Protein AF-A0A4Z2J927-F1 (afdb_monomer_lite)

Sequence (109 aa):
MEEPEYLRAVLLEVQRLWPPFIGGRRIADQDSTLAGFHVPKDYGVIYISHSVHRDPEVFPQPDSFLPERWSGRNAGQEHFLCSFGNGPRSCIGPKLNDVFLKVTLFLYS

Radius of gyration: 16.43 Å; chains: 1; bounding box: 34×33×46 Å

Secondary structure (DSSP, 8-state):
---HHHHHHHHHHHHHHS-S-S-EEEE-SS-EEETTEEE-TT-EEEE-HHHHHT-TTTSSSTTS--GGGGTTTTTT-GGG--TT--GGGS-S-HHHHHHHHHHHHHHH-

InterPro domains:
  IPR001128 Cytochrome P450 [PF00067] (5-105)
  IPR017972 Cytochrome P450, conserved site [PS00086] (84-93)
  IPR036396 Cytochrome P450 superfamily [G3DSA:1.10.630.10] (1-107)
  IPR036396 Cytochrome P450 superfamily [SSF48264] (2-105)
  IPR050121 Cytochrome P450 monooxygenase [PTHR24305] (5-105)

Foldseek 3Di:
DPDPLLVVLLVLLCCLQPQPDQWDKDFACAFDADPNDTDHGRDIDIDGLNVLLQDCVNPPVSNDRDSCCCVPPCPVVCQSSCSQHDDPPGDPCPVVVVVVVVVVVVVPD

Organism: NCBI:txid230148

pLDDT: mean 89.04, std 8.31, range [44.72, 98.0]

Structure (mmCIF, N/CA/C/O backbone):
data_AF-A0A4Z2J927-F1
#
_entry.id   AF-A0A4Z2J927-F1
#
loop_
_atom_site.group_PDB
_atom_site.id
_atom_site.type_symbol
_atom_site.label_atom_id
_atom_site.label_alt_id
_atom_site.label_comp_id
_atom_site.label_asym_id
_atom_site.label_entity_id
_atom_site.label_seq_id
_atom_site.pdbx_PDB_ins_code
_atom_site.Cartn_x
_atom_site.Cartn_y
_atom_site.Cartn_z
_atom_site.occupancy
_atom_site.B_iso_or_equiv
_atom_site.auth_seq_id
_atom_site.auth_comp_id
_atom_site.auth_asym_id
_atom_site.auth_atom_id
_atom_site.pdbx_PDB_model_num
ATOM 1 N N . MET A 1 1 ? -11.545 8.327 27.452 1.00 44.72 1 MET A N 1
ATOM 2 C CA . MET A 1 1 ? -10.666 8.568 26.293 1.00 44.72 1 MET A CA 1
ATOM 3 C C . MET A 1 1 ? -10.467 7.198 25.690 1.00 44.72 1 MET A C 1
ATOM 5 O O . MET A 1 1 ? -9.809 6.386 26.325 1.00 44.72 1 MET A O 1
ATOM 9 N N . GLU A 1 2 ? -11.220 6.882 24.638 1.00 50.75 2 GLU A N 1
ATOM 10 C CA . GLU A 1 2 ? -11.202 5.555 24.008 1.00 50.75 2 GLU A CA 1
ATOM 11 C C . GLU A 1 2 ? -9.760 5.121 23.724 1.00 50.75 2 GLU A C 1
ATOM 13 O O . GLU A 1 2 ? -8.908 5.962 23.424 1.00 50.75 2 GLU A O 1
ATOM 18 N N . GLU A 1 3 ? -9.477 3.832 23.926 1.00 64.38 3 GLU A N 1
ATOM 19 C CA . GLU A 1 3 ? -8.118 3.298 23.986 1.00 64.38 3 GLU A CA 1
ATOM 20 C C . GLU A 1 3 ? -7.266 3.755 22.788 1.00 64.38 3 GLU A C 1
ATOM 22 O O . GLU A 1 3 ? -7.721 3.677 21.641 1.00 64.38 3 GLU A O 1
ATOM 27 N N . PRO A 1 4 ? -6.010 4.199 23.010 1.00 77.12 4 PRO A N 1
ATOM 28 C CA . PRO A 1 4 ? -5.121 4.677 21.943 1.00 77.12 4 PRO A CA 1
ATOM 29 C C . PRO A 1 4 ? -4.924 3.653 20.812 1.00 77.12 4 PRO A C 1
ATOM 31 O O . PRO A 1 4 ? -4.556 4.017 19.692 1.00 77.12 4 PRO A O 1
ATOM 34 N N . GLU A 1 5 ? -5.195 2.383 21.097 1.00 83.75 5 GLU A N 1
ATOM 35 C CA . GLU A 1 5 ? -5.164 1.262 20.166 1.00 83.75 5 GLU A CA 1
ATOM 36 C C . GLU A 1 5 ? -6.351 1.263 19.197 1.00 83.75 5 GLU A C 1
ATOM 38 O O . GLU A 1 5 ? -6.143 1.090 17.994 1.00 83.75 5 GLU A O 1
ATOM 43 N N . TYR A 1 6 ? -7.570 1.549 19.667 1.00 88.50 6 TYR A N 1
ATOM 44 C CA . TYR A 1 6 ? -8.744 1.634 18.795 1.00 88.50 6 TYR A CA 1
ATOM 45 C C . TYR A 1 6 ? -8.661 2.850 17.870 1.00 88.50 6 TYR A C 1
ATOM 47 O O . TYR A 1 6 ? -8.882 2.733 16.665 1.00 88.50 6 TYR A O 1
ATOM 55 N N . LEU A 1 7 ? -8.217 4.002 18.388 1.00 88.50 7 LEU A N 1
ATOM 56 C CA . LEU A 1 7 ? -7.954 5.175 17.550 1.00 88.50 7 LEU A CA 1
ATOM 57 C C . LEU A 1 7 ? -6.909 4.870 16.468 1.00 88.50 7 LEU A C 1
ATOM 59 O O . LEU A 1 7 ? -7.084 5.243 15.309 1.00 88.50 7 LEU A O 1
ATOM 63 N N . ARG A 1 8 ? -5.827 4.161 16.816 1.00 88.19 8 ARG A N 1
ATOM 64 C CA . ARG A 1 8 ? -4.833 3.712 15.829 1.00 88.19 8 ARG A CA 1
ATOM 65 C C . ARG A 1 8 ? -5.477 2.818 14.767 1.00 88.19 8 ARG A C 1
ATOM 67 O O . ARG A 1 8 ? -5.214 3.024 13.585 1.00 88.19 8 ARG A O 1
ATOM 74 N N . ALA A 1 9 ? -6.313 1.867 15.168 1.00 91.25 9 ALA A N 1
ATOM 75 C CA . ALA A 1 9 ? -7.006 0.964 14.255 1.00 91.25 9 ALA A CA 1
ATOM 76 C C . ALA A 1 9 ? -7.938 1.714 13.284 1.00 91.25 9 ALA A C 1
ATOM 78 O O . ALA A 1 9 ? -7.915 1.458 12.080 1.00 91.25 9 ALA A O 1
ATOM 79 N N . VAL A 1 10 ? -8.683 2.705 13.781 1.00 92.19 10 VAL A N 1
ATOM 80 C CA . VAL A 1 10 ? -9.518 3.606 12.970 1.00 92.19 10 VAL A CA 1
ATOM 81 C C . VAL A 1 10 ? -8.668 4.353 11.942 1.00 92.19 10 VAL A C 1
ATOM 83 O O . VAL A 1 10 ? -9.000 4.359 10.758 1.00 92.19 10 VAL A O 1
ATOM 86 N N . LEU A 1 11 ? -7.545 4.946 12.361 1.00 90.81 11 LEU A N 1
ATOM 87 C CA . LEU A 1 11 ? -6.660 5.690 11.458 1.00 90.81 11 LEU A CA 1
ATOM 88 C C . LEU A 1 11 ? -6.050 4.802 10.365 1.00 90.81 11 LEU A C 1
ATOM 90 O O . LEU A 1 11 ? -5.962 5.230 9.213 1.00 90.81 11 LEU A O 1
ATOM 94 N N . LEU A 1 12 ? -5.649 3.574 10.702 1.00 91.19 12 LEU A N 1
ATOM 95 C CA . LEU A 1 12 ? -5.143 2.603 9.727 1.00 91.19 12 LEU A CA 1
ATOM 96 C C . LEU A 1 12 ? -6.228 2.199 8.721 1.00 91.19 12 LEU A C 1
ATOM 98 O O . LEU A 1 12 ? -5.956 2.120 7.522 1.00 91.19 12 LEU A O 1
ATOM 102 N N . GLU A 1 13 ? -7.467 2.008 9.177 1.00 94.12 13 GLU A N 1
ATOM 103 C CA . GLU A 1 13 ? -8.580 1.634 8.302 1.00 94.12 13 GLU A CA 1
ATOM 104 C C . GLU A 1 13 ? -8.999 2.773 7.362 1.00 94.12 13 GLU A C 1
ATOM 106 O O . GLU A 1 13 ? -9.256 2.533 6.179 1.00 94.12 13 GLU A O 1
ATOM 111 N N . VAL A 1 14 ? -8.967 4.025 7.835 1.00 93.00 14 VAL A N 1
ATOM 112 C CA . VAL A 1 14 ? -9.136 5.211 6.977 1.00 93.00 14 VAL A CA 1
ATOM 113 C C . VAL A 1 14 ? -8.062 5.240 5.889 1.00 93.00 14 VAL A C 1
ATOM 115 O O . VAL A 1 14 ? -8.386 5.411 4.716 1.00 93.00 14 VAL A O 1
ATOM 118 N N . GLN A 1 15 ? -6.794 5.023 6.249 1.00 91.81 15 GLN A N 1
ATOM 119 C CA . GLN A 1 15 ? -5.688 5.008 5.285 1.00 91.81 15 GLN A CA 1
ATOM 120 C C . GLN A 1 15 ? -5.780 3.864 4.270 1.00 91.81 15 GLN A C 1
ATOM 122 O O . GLN A 1 15 ? -5.235 4.002 3.175 1.00 91.81 15 GLN A O 1
ATOM 127 N N . ARG A 1 16 ? -6.422 2.742 4.616 1.00 93.88 16 ARG A N 1
ATOM 128 C CA . ARG A 1 16 ? -6.631 1.599 3.714 1.00 93.88 16 ARG A CA 1
ATOM 129 C C . ARG A 1 16 ? -7.725 1.886 2.694 1.00 93.88 16 ARG A C 1
ATOM 131 O O . ARG A 1 16 ? -7.553 1.628 1.507 1.00 93.88 16 ARG A O 1
ATOM 138 N N . LEU A 1 17 ? -8.861 2.403 3.155 1.00 94.50 17 LEU A N 1
ATOM 139 C CA . LEU A 1 17 ? -10.023 2.644 2.299 1.00 94.50 17 LEU A CA 1
ATOM 140 C C . LEU A 1 17 ? -9.872 3.916 1.465 1.00 94.50 17 LEU A C 1
ATOM 142 O O . LEU A 1 17 ? -10.264 3.932 0.296 1.00 94.50 17 LEU A O 1
ATOM 146 N N . TRP A 1 18 ? -9.290 4.959 2.049 1.00 92.19 18 TRP A N 1
ATOM 147 C CA . TRP A 1 18 ? -9.140 6.275 1.436 1.00 92.19 18 TRP A CA 1
ATOM 148 C C . TRP A 1 18 ? -7.702 6.779 1.585 1.00 92.19 18 TRP A C 1
ATOM 150 O O . TRP A 1 18 ? -7.449 7.769 2.277 1.00 92.19 18 TRP A O 1
ATOM 160 N N . PRO A 1 19 ? -6.725 6.100 0.955 1.00 90.25 19 PRO A N 1
ATOM 161 C CA . PRO A 1 19 ? -5.350 6.556 0.998 1.00 90.25 19 PRO A CA 1
ATOM 162 C C . PRO A 1 19 ? -5.210 7.90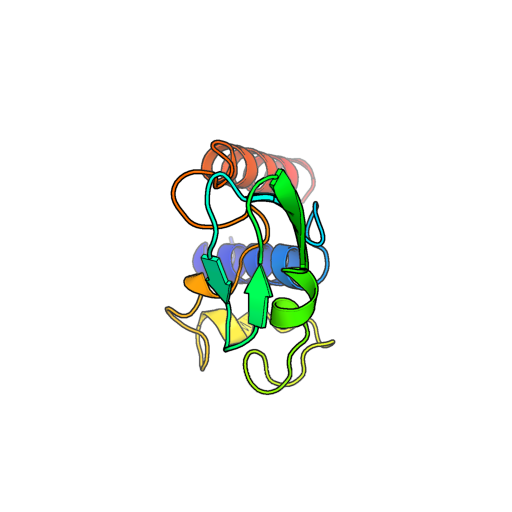4 0.270 1.00 90.25 19 PRO A C 1
ATOM 164 O O . PRO A 1 19 ? -5.865 8.126 -0.752 1.00 90.25 19 PRO A O 1
ATOM 167 N N . PRO A 1 20 ? -4.293 8.785 0.713 1.00 85.12 20 PRO A N 1
ATOM 168 C CA . PRO A 1 20 ? -4.010 10.041 0.014 1.00 85.12 20 PRO A CA 1
ATOM 169 C C . PRO A 1 20 ? -3.447 9.812 -1.399 1.00 85.12 20 PRO A C 1
ATOM 171 O O . PRO A 1 20 ? -3.565 10.678 -2.263 1.00 85.12 20 PRO A O 1
ATOM 174 N N . PHE A 1 21 ? -2.847 8.641 -1.642 1.00 86.56 21 PHE A N 1
ATOM 175 C CA . PHE A 1 21 ? -2.332 8.219 -2.939 1.00 86.56 21 PHE A CA 1
ATOM 176 C C . PHE A 1 21 ? -2.735 6.774 -3.228 1.00 86.56 21 PHE A C 1
ATOM 178 O O . PHE A 1 21 ? -2.570 5.890 -2.393 1.00 86.56 21 PHE A O 1
ATOM 185 N N . ILE A 1 22 ? -3.199 6.515 -4.449 1.00 89.56 22 ILE A N 1
ATOM 186 C CA . ILE A 1 22 ? -3.634 5.176 -4.876 1.00 89.56 22 ILE A CA 1
ATOM 187 C C . ILE A 1 22 ? -2.490 4.271 -5.362 1.00 89.56 22 ILE A C 1
ATOM 189 O O . ILE A 1 22 ? -2.711 3.106 -5.692 1.00 89.56 22 ILE A O 1
ATOM 193 N N . GLY A 1 23 ? -1.272 4.805 -5.448 1.00 90.06 23 GLY A N 1
ATOM 194 C CA . GLY A 1 23 ? -0.130 4.125 -6.038 1.00 90.06 23 GLY A CA 1
ATOM 195 C C . GLY A 1 23 ? 1.042 5.061 -6.297 1.00 90.06 23 GLY A C 1
ATOM 196 O O . GLY A 1 23 ? 1.091 6.187 -5.799 1.00 90.06 23 GLY A O 1
ATOM 197 N N . GLY A 1 24 ? 1.991 4.606 -7.108 1.00 90.38 24 GLY A N 1
ATOM 198 C CA . GLY A 1 24 ? 3.146 5.409 -7.483 1.00 90.38 24 GLY A CA 1
ATOM 199 C C . GLY A 1 24 ? 3.800 4.951 -8.777 1.00 90.38 24 GLY A C 1
ATOM 200 O O . GLY A 1 24 ? 3.543 3.860 -9.279 1.00 90.38 24 GLY A O 1
ATOM 201 N N . ARG A 1 25 ? 4.678 5.806 -9.306 1.00 92.31 25 ARG A N 1
ATOM 202 C CA . ARG A 1 25 ? 5.453 5.543 -10.524 1.00 92.31 25 ARG A CA 1
ATOM 203 C C . ARG A 1 25 ? 6.925 5.294 -10.207 1.00 92.31 25 ARG A C 1
ATOM 205 O O . ARG A 1 25 ? 7.487 5.916 -9.298 1.00 92.31 25 ARG A O 1
ATOM 212 N N . ARG A 1 26 ? 7.566 4.443 -10.997 1.00 92.50 26 ARG A N 1
ATOM 213 C CA . ARG A 1 26 ? 9.015 4.226 -11.054 1.00 92.50 26 ARG A CA 1
ATOM 214 C C . ARG A 1 26 ? 9.463 4.187 -12.511 1.00 92.50 26 ARG A C 1
ATOM 216 O O . ARG A 1 26 ? 8.642 3.976 -13.395 1.00 92.50 26 ARG A O 1
ATOM 223 N N . ILE A 1 27 ? 10.748 4.428 -12.732 1.00 95.88 27 ILE A N 1
ATOM 224 C CA . ILE A 1 27 ? 11.421 4.152 -14.001 1.00 95.88 27 ILE A CA 1
ATOM 225 C C . ILE A 1 27 ? 12.401 3.019 -13.711 1.00 95.88 27 ILE A C 1
ATOM 227 O O . ILE A 1 27 ? 13.091 3.086 -12.691 1.00 95.88 27 ILE A O 1
ATOM 231 N N . ALA A 1 28 ? 12.412 1.982 -14.544 1.00 96.38 28 ALA A N 1
ATOM 232 C CA . ALA A 1 28 ? 13.378 0.898 -14.429 1.00 96.38 28 ALA A CA 1
ATOM 233 C C . ALA A 1 28 ? 14.784 1.430 -14.749 1.00 96.38 28 ALA A C 1
ATOM 235 O O . ALA A 1 28 ? 15.014 1.972 -15.826 1.00 96.38 28 ALA A O 1
ATOM 236 N N . ASP A 1 29 ? 15.723 1.303 -13.818 1.00 96.25 29 ASP A N 1
ATOM 237 C CA . ASP A 1 29 ? 17.125 1.711 -13.992 1.00 96.25 29 ASP A CA 1
ATOM 238 C C . ASP A 1 29 ? 17.954 0.670 -14.760 1.00 96.25 29 ASP A C 1
ATOM 240 O O . ASP A 1 29 ? 18.996 0.993 -15.342 1.00 96.25 29 ASP A O 1
ATOM 244 N N . GLN A 1 30 ? 17.450 -0.560 -14.812 1.00 97.19 30 GLN A N 1
ATOM 245 C CA . GLN A 1 30 ? 17.996 -1.685 -15.552 1.00 97.19 30 GLN A CA 1
ATOM 246 C C . GLN A 1 30 ? 16.889 -2.630 -16.023 1.00 97.19 30 GLN A C 1
ATOM 248 O O . GLN A 1 30 ? 15.780 -2.657 -15.479 1.00 97.19 30 GLN A O 1
ATOM 253 N N . ASP A 1 31 ? 17.235 -3.467 -16.994 1.00 97.62 31 ASP A N 1
ATOM 254 C CA . ASP A 1 31 ? 16.424 -4.602 -17.406 1.00 97.62 31 ASP A CA 1
ATOM 255 C C . ASP A 1 31 ? 16.106 -5.491 -16.197 1.00 97.62 31 ASP A C 1
ATOM 257 O O . ASP A 1 31 ? 16.988 -5.927 -15.452 1.00 97.62 31 ASP A O 1
ATOM 261 N N . SER A 1 32 ? 14.817 -5.725 -15.986 1.00 96.12 32 SER A N 1
ATOM 262 C CA . SER A 1 32 ? 14.276 -6.367 -14.792 1.00 96.12 32 SER A CA 1
ATOM 263 C C . SER A 1 32 ? 13.221 -7.402 -15.171 1.00 96.12 32 SER A C 1
ATOM 265 O O . SER A 1 32 ? 12.658 -7.371 -16.264 1.00 96.12 32 SER A O 1
ATOM 267 N N . THR A 1 33 ? 12.929 -8.334 -14.264 1.00 96.69 33 THR A N 1
ATOM 268 C CA . THR A 1 33 ? 11.786 -9.250 -14.402 1.00 96.69 33 THR A CA 1
ATOM 269 C C . THR A 1 33 ? 10.900 -9.132 -13.172 1.00 96.69 33 THR A C 1
ATOM 271 O O . THR A 1 33 ? 11.364 -9.351 -12.055 1.00 96.69 33 THR A O 1
ATOM 274 N N . LEU A 1 34 ? 9.627 -8.792 -13.370 1.00 92.38 34 LEU A N 1
ATOM 275 C CA . LEU A 1 34 ? 8.633 -8.644 -12.311 1.00 92.38 34 LEU A CA 1
ATOM 276 C C . LEU A 1 34 ? 7.508 -9.655 -12.525 1.00 92.38 34 LEU A C 1
ATOM 278 O O . LEU A 1 34 ? 6.821 -9.597 -13.537 1.00 92.38 34 LEU A O 1
ATOM 282 N N . ALA A 1 35 ? 7.324 -10.586 -11.584 1.00 91.38 35 ALA A N 1
ATOM 283 C CA . ALA A 1 35 ? 6.306 -11.644 -11.673 1.00 91.38 35 ALA A CA 1
ATOM 284 C C . ALA A 1 35 ? 6.325 -12.419 -13.014 1.00 91.38 35 ALA A C 1
ATOM 286 O O . ALA A 1 35 ? 5.284 -12.789 -13.546 1.00 91.38 35 ALA A O 1
ATOM 287 N N . GLY A 1 36 ? 7.519 -12.632 -13.582 1.00 95.38 36 GLY A N 1
ATOM 288 C CA . GLY A 1 36 ? 7.708 -13.293 -14.879 1.00 95.38 36 GLY A CA 1
ATOM 289 C C . GLY A 1 36 ? 7.602 -12.375 -16.104 1.00 95.38 36 GLY A C 1
ATOM 290 O O . GLY A 1 36 ? 7.937 -12.806 -17.203 1.00 95.38 36 GLY A O 1
ATOM 291 N N . PHE A 1 37 ? 7.212 -11.109 -15.936 1.00 95.06 37 PHE A N 1
ATOM 292 C CA . PHE A 1 37 ? 7.180 -10.121 -17.014 1.00 95.06 37 PHE A CA 1
ATOM 293 C C . PHE A 1 37 ? 8.513 -9.389 -17.127 1.00 95.06 37 PHE A C 1
ATOM 295 O O . PHE A 1 37 ? 9.010 -8.833 -16.146 1.00 95.06 37 PHE A O 1
ATOM 302 N N . HIS A 1 38 ? 9.079 -9.357 -18.332 1.00 97.38 38 HIS A N 1
ATOM 303 C CA . HIS A 1 38 ? 10.282 -8.584 -18.608 1.00 97.38 38 HIS A CA 1
ATOM 304 C C . HIS A 1 38 ? 9.956 -7.087 -18.708 1.00 97.38 38 HIS A C 1
ATOM 306 O O . HIS A 1 38 ? 9.066 -6.684 -19.457 1.00 97.38 38 HIS A O 1
ATOM 312 N N . VAL A 1 39 ? 10.689 -6.274 -17.951 1.00 97.50 39 VAL A N 1
ATOM 313 C CA . VAL A 1 39 ? 10.603 -4.812 -17.927 1.00 97.50 39 VAL A CA 1
ATOM 314 C C . VAL A 1 39 ? 11.961 -4.268 -18.364 1.00 97.50 39 VAL A C 1
ATOM 316 O O . VAL A 1 39 ? 12.911 -4.342 -17.581 1.00 97.50 39 VAL A O 1
ATOM 319 N N . PRO A 1 40 ? 12.088 -3.749 -19.594 1.00 97.88 40 PRO A N 1
ATOM 320 C CA . PRO A 1 40 ? 13.353 -3.192 -20.053 1.00 97.88 40 PRO A CA 1
ATOM 321 C C . PRO A 1 40 ? 13.712 -1.907 -19.300 1.00 97.88 40 PRO A C 1
ATOM 323 O O . PRO A 1 40 ? 12.842 -1.217 -18.754 1.00 97.88 40 PRO A O 1
ATOM 326 N N . LYS A 1 41 ? 14.998 -1.565 -19.304 1.00 98.00 41 LYS A N 1
ATOM 327 C CA . LYS A 1 41 ? 15.501 -0.293 -18.791 1.00 98.00 41 LYS A CA 1
ATOM 328 C C . LYS A 1 41 ? 14.738 0.897 -19.392 1.00 98.00 41 LYS A C 1
ATOM 330 O O . LYS A 1 41 ? 14.290 0.864 -20.536 1.00 98.00 41 LYS A O 1
ATOM 335 N N . ASP A 1 42 ? 14.598 1.950 -18.593 1.00 97.81 42 ASP A N 1
ATOM 336 C CA . ASP A 1 42 ? 13.940 3.224 -18.898 1.00 97.81 42 ASP A CA 1
ATOM 337 C C . ASP A 1 42 ? 12.411 3.151 -19.084 1.00 97.81 42 ASP A C 1
ATOM 339 O O . ASP A 1 42 ? 11.755 4.188 -19.231 1.00 97.81 42 ASP A O 1
ATOM 343 N N . TYR A 1 43 ? 11.794 1.968 -18.970 1.00 97.19 43 TYR A N 1
ATOM 344 C CA . TYR A 1 43 ? 10.336 1.864 -18.929 1.00 97.19 43 TYR A CA 1
ATOM 345 C C . TYR A 1 43 ? 9.742 2.402 -17.627 1.00 97.19 43 TYR A C 1
ATOM 347 O O . TYR A 1 43 ? 10.252 2.193 -16.522 1.00 97.19 43 TYR A O 1
ATOM 355 N N . GLY A 1 44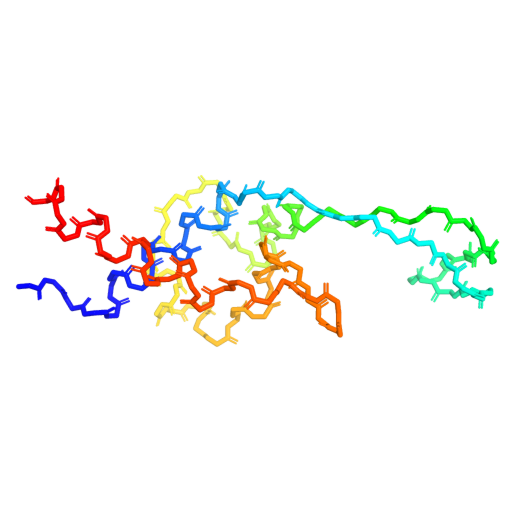 ? 8.591 3.060 -17.770 1.00 95.38 44 GLY A N 1
ATOM 356 C CA . GLY A 1 44 ? 7.754 3.463 -16.652 1.00 95.38 44 GLY A CA 1
ATOM 357 C C . GLY A 1 44 ? 6.956 2.292 -16.090 1.00 95.38 44 GLY A C 1
ATOM 358 O O . GLY A 1 44 ? 6.238 1.614 -16.818 1.00 95.38 44 GLY A O 1
ATOM 359 N N . VAL A 1 45 ? 7.034 2.105 -14.776 1.00 93.88 45 VAL A N 1
ATOM 360 C CA . VAL A 1 45 ? 6.243 1.127 -14.025 1.00 93.88 45 VAL A CA 1
ATOM 361 C C . VAL A 1 45 ? 5.339 1.872 -13.058 1.00 93.88 45 VAL A C 1
ATOM 363 O O . VAL A 1 45 ? 5.800 2.724 -12.294 1.00 93.88 45 VAL A O 1
ATOM 366 N N . ILE A 1 46 ? 4.051 1.547 -13.072 1.00 92.69 46 ILE A N 1
ATOM 367 C CA . ILE A 1 46 ? 3.073 2.063 -12.115 1.00 92.69 46 ILE A CA 1
ATOM 368 C C . ILE A 1 46 ? 2.629 0.901 -11.239 1.00 92.69 46 ILE A C 1
ATOM 370 O O . ILE A 1 46 ? 2.217 -0.136 -11.749 1.00 92.69 46 ILE A O 1
ATOM 374 N N . TYR A 1 47 ? 2.703 1.085 -9.925 1.00 89.56 47 TYR A N 1
ATOM 375 C CA . TYR A 1 47 ? 2.081 0.174 -8.972 1.00 89.56 47 TYR A CA 1
ATOM 376 C C . TYR A 1 47 ? 0.847 0.843 -8.375 1.00 89.56 47 TYR A C 1
ATOM 378 O O . TYR A 1 47 ? 0.865 2.043 -8.093 1.00 89.56 47 TYR A O 1
ATOM 386 N N . ILE A 1 48 ? -0.210 0.062 -8.166 1.00 91.62 48 ILE A N 1
ATOM 38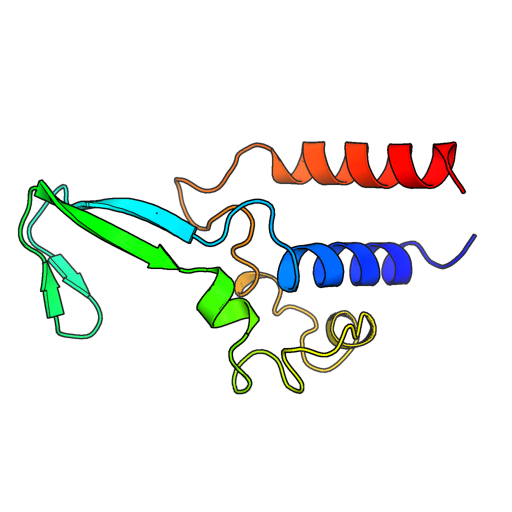7 C CA . ILE A 1 48 ? -1.474 0.529 -7.595 1.00 91.62 48 ILE A CA 1
ATOM 388 C C . ILE A 1 48 ? -1.607 -0.108 -6.213 1.00 91.62 48 ILE A C 1
ATOM 390 O O . ILE A 1 48 ? -2.074 -1.236 -6.077 1.00 91.62 48 ILE A O 1
ATOM 394 N N . SER A 1 49 ? -1.144 0.595 -5.177 1.00 89.25 49 SER A N 1
ATOM 395 C CA . SER A 1 49 ? -1.233 0.112 -3.792 1.00 89.25 49 SER A CA 1
ATOM 396 C C . SER A 1 49 ? -2.683 -0.048 -3.342 1.00 89.25 49 SER A C 1
ATOM 398 O O . SER A 1 49 ? -2.992 -0.997 -2.627 1.00 89.25 49 SER A O 1
ATOM 400 N N . HIS A 1 50 ? -3.578 0.815 -3.829 1.00 91.62 50 HIS A N 1
ATOM 401 C CA . HIS A 1 50 ? -5.007 0.732 -3.533 1.00 91.62 50 HIS A CA 1
ATOM 402 C C . HIS A 1 50 ? -5.636 -0.594 -3.995 1.00 91.62 50 HIS A C 1
ATOM 404 O O . HIS A 1 50 ? -6.583 -1.062 -3.373 1.00 91.62 50 HIS A O 1
ATOM 410 N N . SER A 1 51 ? -5.097 -1.249 -5.032 1.00 92.81 51 SER A N 1
ATOM 411 C CA . SER A 1 51 ? -5.594 -2.564 -5.456 1.00 92.81 51 SER A CA 1
ATOM 412 C C . SER A 1 51 ? -5.379 -3.622 -4.374 1.00 92.81 51 SER A C 1
ATOM 414 O O . SER A 1 51 ? -6.300 -4.369 -4.076 1.00 92.81 51 SER A O 1
ATOM 416 N N . VAL A 1 52 ? -4.208 -3.632 -3.723 1.00 91.69 52 VAL A N 1
ATOM 417 C CA . VAL A 1 52 ? -3.920 -4.542 -2.597 1.00 91.69 52 VAL A CA 1
ATOM 418 C C . VAL A 1 52 ? -4.813 -4.222 -1.401 1.00 91.69 52 VAL A C 1
ATOM 420 O O . VAL A 1 52 ? -5.289 -5.124 -0.724 1.00 91.69 52 VAL A O 1
ATOM 423 N N . HIS A 1 53 ? -5.092 -2.939 -1.151 1.00 93.19 53 HIS A N 1
ATOM 424 C CA . HIS A 1 53 ? -5.983 -2.513 -0.065 1.00 93.19 53 HIS A CA 1
ATOM 425 C C . HIS A 1 53 ? -7.419 -3.012 -0.235 1.00 93.19 53 HIS A C 1
ATOM 427 O O . HIS A 1 53 ? -8.130 -3.136 0.761 1.00 93.19 53 HIS A O 1
ATOM 433 N N . ARG A 1 54 ? -7.835 -3.282 -1.476 1.00 93.81 54 ARG A N 1
ATOM 434 C CA . ARG A 1 54 ? -9.173 -3.759 -1.847 1.00 93.81 54 ARG A CA 1
ATOM 435 C C . ARG A 1 54 ? -9.219 -5.248 -2.194 1.00 93.81 54 ARG A C 1
ATOM 437 O O . ARG A 1 54 ? -10.279 -5.748 -2.560 1.00 93.81 54 ARG A O 1
ATOM 444 N N . ASP A 1 55 ? -8.101 -5.954 -2.078 1.00 93.62 55 ASP A N 1
ATOM 445 C CA . ASP A 1 55 ? -8.030 -7.378 -2.375 1.00 93.62 55 ASP A CA 1
ATOM 446 C C . ASP A 1 55 ? -8.692 -8.190 -1.242 1.00 93.62 55 ASP A C 1
ATOM 448 O O . ASP A 1 55 ? -8.225 -8.114 -0.101 1.00 93.62 55 ASP A O 1
ATOM 452 N N . PRO A 1 56 ? -9.765 -8.964 -1.504 1.00 94.00 56 PRO A N 1
ATOM 453 C CA . PRO A 1 56 ? -10.441 -9.760 -0.482 1.00 94.00 56 PRO A CA 1
ATOM 454 C C . PRO A 1 56 ? -9.588 -10.906 0.082 1.00 94.00 56 PRO A C 1
ATOM 456 O O . PRO A 1 56 ? -9.890 -11.382 1.182 1.00 94.00 56 PRO A O 1
ATOM 459 N N . GLU A 1 57 ? -8.540 -11.348 -0.622 1.00 91.94 57 GLU A N 1
ATOM 460 C CA . GLU A 1 57 ? -7.603 -12.360 -0.117 1.00 91.94 57 GLU A CA 1
ATOM 461 C C . GLU A 1 57 ? -6.693 -11.784 0.978 1.00 91.94 57 GLU A C 1
ATOM 463 O O . GLU A 1 57 ? -6.342 -12.485 1.930 1.00 91.94 57 GLU A O 1
ATOM 468 N N . VAL A 1 58 ? -6.370 -10.490 0.884 1.00 90.00 58 VAL A N 1
ATOM 469 C CA . VAL A 1 58 ? -5.550 -9.760 1.865 1.00 90.00 58 VAL A CA 1
ATOM 470 C C . VAL A 1 58 ? -6.422 -9.128 2.956 1.00 90.00 58 VAL A C 1
ATOM 472 O O . VAL A 1 58 ? -6.130 -9.239 4.151 1.00 90.00 58 VAL A O 1
ATOM 475 N N . PHE A 1 59 ? -7.522 -8.485 2.563 1.00 92.19 59 PHE A N 1
ATOM 476 C CA . PHE A 1 59 ? -8.461 -7.787 3.438 1.00 92.19 59 PHE A CA 1
ATOM 477 C C . PHE A 1 59 ? -9.884 -8.322 3.239 1.00 92.19 59 PHE A C 1
ATOM 479 O O . PHE A 1 59 ? -10.631 -7.803 2.408 1.00 92.19 59 PHE A O 1
ATOM 486 N N . PRO A 1 60 ? -10.321 -9.312 4.040 1.00 91.69 60 PRO A N 1
ATOM 487 C CA . PRO A 1 60 ? -11.695 -9.796 3.993 1.00 91.69 60 PRO A CA 1
ATOM 488 C C . PRO A 1 60 ? -12.695 -8.659 4.212 1.00 91.69 60 PRO A C 1
ATOM 490 O O . PRO A 1 60 ? -12.481 -7.800 5.076 1.00 91.69 60 PRO A O 1
ATOM 493 N N . GLN A 1 61 ? -13.788 -8.681 3.444 1.00 94.62 61 GLN A N 1
ATOM 494 C CA . GLN A 1 61 ? -14.745 -7.571 3.349 1.00 94.62 61 GLN A CA 1
ATOM 495 C C . GLN A 1 61 ? -14.021 -6.248 3.024 1.00 94.62 61 GLN A C 1
ATOM 497 O O . GLN A 1 61 ? -14.004 -5.331 3.850 1.00 94.62 61 GLN A O 1
ATOM 502 N N . PRO A 1 62 ? -13.365 -6.162 1.851 1.00 94.94 62 PRO A N 1
ATOM 503 C CA . PRO A 1 62 ? -12.418 -5.090 1.547 1.00 94.94 62 PRO A CA 1
ATOM 504 C C . PRO A 1 62 ? -13.069 -3.707 1.491 1.00 94.94 62 PRO A C 1
ATOM 506 O O . PRO A 1 62 ? -12.400 -2.710 1.751 1.00 94.94 62 PRO A O 1
ATOM 509 N N . ASP A 1 63 ? -14.366 -3.627 1.206 1.00 95.94 63 ASP A N 1
ATOM 510 C CA . ASP A 1 63 ? -15.085 -2.354 1.119 1.00 95.94 63 ASP A CA 1
ATOM 511 C C . ASP A 1 63 ? -15.731 -1.910 2.434 1.00 95.94 63 ASP A C 1
ATOM 513 O O . ASP A 1 63 ? -16.169 -0.766 2.547 1.00 95.94 63 ASP A O 1
ATOM 517 N N . SER A 1 64 ? -15.744 -2.783 3.444 1.00 96.56 64 SER A N 1
ATOM 518 C CA . SER A 1 64 ? -16.274 -2.474 4.769 1.00 96.56 64 SER A CA 1
ATOM 519 C C . SER A 1 64 ? -15.240 -1.724 5.608 1.00 96.56 64 SER A C 1
ATOM 521 O O . SER A 1 64 ? -14.069 -2.109 5.659 1.00 96.56 64 SER A O 1
ATOM 523 N N . PHE A 1 65 ? -15.693 -0.686 6.314 1.00 96.56 65 PHE A N 1
ATOM 524 C CA . PHE A 1 65 ? -14.912 0.011 7.334 1.00 96.56 65 PHE A CA 1
ATOM 525 C C . PHE A 1 65 ? -14.919 -0.806 8.631 1.00 96.56 65 PHE A C 1
ATOM 527 O O . PHE A 1 65 ? -15.907 -0.776 9.361 1.00 96.56 65 PHE A O 1
ATOM 534 N N . LEU A 1 66 ? -13.847 -1.566 8.884 1.00 94.25 66 LEU A N 1
ATOM 535 C CA . LEU A 1 66 ? -13.731 -2.474 10.035 1.00 94.25 66 LEU A CA 1
ATOM 536 C C . LEU A 1 66 ? -12.408 -2.244 10.787 1.00 94.25 66 LEU A C 1
ATOM 538 O O . LEU A 1 66 ? -11.441 -2.966 10.526 1.00 94.25 66 LEU A O 1
ATOM 542 N N . PRO A 1 67 ? -12.320 -1.261 11.703 1.00 93.50 67 PRO A N 1
ATOM 543 C CA . PRO A 1 67 ? -11.117 -1.018 12.506 1.00 93.50 67 PRO A CA 1
ATOM 544 C C . PRO A 1 67 ? -10.616 -2.265 13.249 1.00 93.50 67 PRO A C 1
ATOM 546 O O . PRO A 1 67 ? -9.412 -2.496 13.352 1.00 93.50 67 PRO A O 1
ATOM 549 N N . GLU A 1 68 ? -11.520 -3.132 13.697 1.00 91.69 68 GLU A N 1
ATOM 550 C CA . GLU A 1 68 ? -11.228 -4.346 14.467 1.00 91.69 68 GLU A CA 1
ATOM 551 C C . GLU A 1 68 ? -10.338 -5.337 13.702 1.00 91.69 68 GLU A C 1
ATOM 553 O O . GLU A 1 68 ? -9.697 -6.203 14.305 1.00 91.69 68 GLU A O 1
ATOM 558 N N . ARG A 1 69 ? -10.222 -5.211 12.370 1.00 91.38 69 ARG A N 1
ATOM 559 C CA . ARG A 1 69 ? -9.301 -6.052 11.589 1.00 91.38 69 AR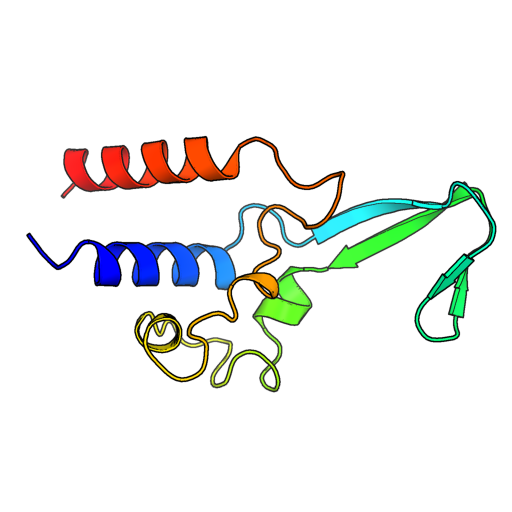G A CA 1
ATOM 560 C C . ARG A 1 69 ? -7.848 -5.898 12.043 1.00 91.38 69 ARG A C 1
ATOM 562 O O . ARG A 1 69 ? -7.087 -6.858 11.935 1.00 91.38 69 ARG A O 1
ATOM 569 N N . TRP A 1 70 ? -7.481 -4.725 12.563 1.00 90.62 70 TRP A N 1
ATOM 570 C CA . TRP A 1 70 ? -6.116 -4.382 12.971 1.00 90.62 70 TRP A CA 1
ATOM 571 C C . TRP A 1 70 ? -5.736 -4.905 14.361 1.00 90.62 70 TRP A C 1
ATOM 573 O O . TRP A 1 70 ? -4.551 -4.945 14.685 1.00 90.62 70 TRP A O 1
ATOM 583 N N . SER A 1 71 ? -6.712 -5.340 15.160 1.00 84.94 71 SER A N 1
ATOM 584 C CA . SER A 1 71 ? -6.499 -6.068 16.418 1.00 84.94 71 SER A CA 1
ATOM 585 C C . SER A 1 71 ? -6.756 -7.577 16.288 1.00 84.94 71 SER A C 1
ATOM 587 O O . SER A 1 71 ? -6.353 -8.343 17.159 1.00 84.94 71 SER A O 1
ATOM 589 N N . GLY A 1 72 ? -7.400 -8.015 15.200 1.00 79.12 72 GLY A N 1
ATOM 590 C CA . GLY A 1 72 ? -7.713 -9.415 14.910 1.00 79.12 72 GLY A CA 1
ATOM 591 C C . GLY A 1 72 ? -6.837 -10.041 13.819 1.00 79.12 72 GLY A C 1
ATOM 592 O O . GLY A 1 72 ? -5.616 -10.111 13.928 1.00 79.12 72 GLY A O 1
ATOM 593 N N . ARG A 1 73 ? -7.477 -10.536 12.750 1.00 71.38 73 ARG A N 1
ATOM 594 C CA . ARG A 1 73 ? -6.845 -11.345 11.686 1.00 71.38 73 ARG A CA 1
ATOM 595 C C . ARG A 1 73 ? -5.673 -10.656 10.974 1.00 71.38 73 ARG A C 1
ATOM 597 O O . ARG A 1 73 ? -4.778 -11.353 10.508 1.00 71.38 73 ARG A O 1
ATOM 604 N N . ASN A 1 74 ? -5.679 -9.326 10.899 1.00 75.00 74 ASN A N 1
ATOM 605 C CA . ASN A 1 74 ? -4.655 -8.542 10.212 1.00 75.00 74 ASN A CA 1
ATOM 606 C C . ASN A 1 74 ? -3.706 -7.839 11.204 1.00 75.00 74 ASN A C 1
ATOM 608 O O . ASN A 1 74 ? -2.964 -6.934 10.817 1.00 75.00 74 ASN A O 1
ATOM 612 N N . ALA A 1 75 ? -3.690 -8.247 12.478 1.00 76.06 75 ALA A N 1
ATOM 613 C CA . ALA A 1 75 ? -2.683 -7.786 13.428 1.00 76.06 75 ALA A CA 1
ATOM 614 C C . ALA A 1 75 ? -1.271 -8.156 12.923 1.00 76.06 75 ALA A C 1
ATOM 616 O O . ALA A 1 75 ? -1.008 -9.306 12.569 1.00 76.06 75 ALA A O 1
ATOM 617 N N . GLY A 1 76 ? -0.363 -7.178 12.843 1.00 73.94 76 GLY A N 1
ATOM 618 C CA . GLY A 1 76 ? 0.991 -7.368 12.295 1.00 73.94 76 GLY A CA 1
ATOM 619 C C . GLY A 1 76 ? 1.074 -7.371 10.759 1.00 73.94 76 GLY A C 1
ATOM 620 O O . GLY A 1 76 ? 2.159 -7.521 10.187 1.00 73.94 76 GLY A O 1
ATOM 621 N N . GLN A 1 77 ? -0.053 -7.208 10.062 1.00 79.44 77 GLN A N 1
ATOM 622 C CA . GLN A 1 77 ? -0.128 -7.177 8.600 1.00 79.44 77 GLN A CA 1
ATOM 623 C C . GLN A 1 77 ? -0.106 -5.752 8.022 1.00 79.44 77 GLN A C 1
ATOM 625 O O . GLN A 1 77 ? -0.407 -5.547 6.845 1.00 79.44 77 GLN A O 1
ATOM 630 N N . GLU A 1 78 ? 0.318 -4.755 8.804 1.00 83.25 78 GLU A N 1
ATOM 631 C CA . GLU A 1 78 ? 0.416 -3.358 8.361 1.00 83.25 78 GLU A CA 1
ATOM 632 C C . GLU A 1 78 ? 1.377 -3.169 7.177 1.00 83.25 78 GLU A C 1
ATOM 634 O O . GLU A 1 78 ? 1.282 -2.184 6.454 1.00 83.25 78 GLU A O 1
ATOM 639 N N . HIS A 1 79 ? 2.270 -4.126 6.915 1.00 82.94 79 HIS A N 1
ATOM 640 C CA . HIS A 1 79 ? 3.164 -4.099 5.757 1.00 82.94 79 HIS A CA 1
ATOM 641 C C . HIS A 1 79 ? 2.435 -4.204 4.402 1.00 82.94 79 HIS A C 1
ATOM 643 O O . HIS A 1 79 ? 3.000 -3.792 3.387 1.00 82.94 79 HIS A O 1
ATOM 649 N N . PHE A 1 80 ? 1.192 -4.704 4.368 1.00 86.44 80 PHE A N 1
ATOM 650 C CA . PHE A 1 80 ? 0.334 -4.641 3.175 1.00 86.44 80 PHE A CA 1
ATOM 651 C C . PHE A 1 80 ? -0.292 -3.251 2.969 1.00 86.44 80 PHE A C 1
ATOM 653 O O . PHE A 1 80 ? -0.755 -2.926 1.872 1.00 86.44 80 PHE A O 1
ATOM 660 N N . LEU A 1 81 ? -0.275 -2.390 3.993 1.00 89.06 81 LEU A N 1
ATOM 661 C CA . LEU A 1 81 ? -0.768 -1.019 3.919 1.00 89.06 81 LEU A CA 1
ATOM 662 C C . LEU A 1 81 ? 0.282 -0.092 3.288 1.00 89.06 81 LEU A C 1
ATOM 664 O O . LEU A 1 81 ? 0.958 0.697 3.941 1.00 89.06 81 LEU A O 1
ATOM 668 N N . CYS A 1 82 ? 0.390 -0.146 1.965 1.00 88.19 82 CYS A N 1
ATOM 669 C CA . CYS A 1 82 ? 1.314 0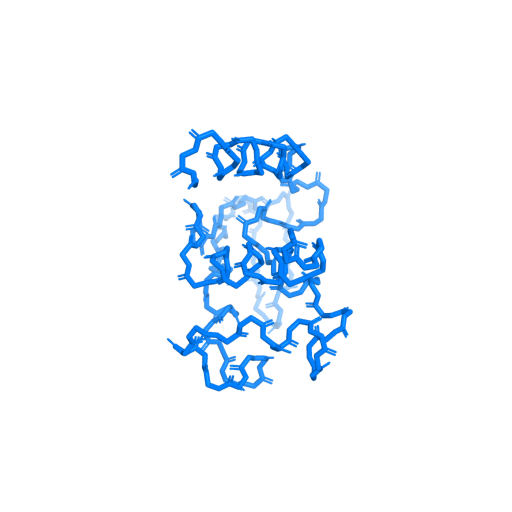.695 1.197 1.00 88.19 82 CYS A CA 1
ATOM 670 C C . CYS A 1 82 ? 0.774 2.112 0.880 1.00 88.19 82 CYS A C 1
ATOM 672 O O . CYS A 1 82 ? 1.076 2.650 -0.188 1.00 88.19 82 CYS A O 1
ATOM 674 N N . SER A 1 83 ? -0.023 2.735 1.762 1.00 87.06 83 SER A N 1
ATOM 675 C CA . SER A 1 83 ? -0.636 4.068 1.535 1.00 87.06 83 SER A CA 1
ATOM 676 C C . SER A 1 83 ? 0.396 5.193 1.391 1.00 87.06 83 SER A C 1
ATOM 678 O O . SER A 1 83 ? 0.152 6.202 0.733 1.00 87.06 83 SER A O 1
ATOM 680 N N . PHE A 1 84 ? 1.585 4.986 1.954 1.00 88.00 84 PHE A N 1
ATOM 681 C CA . PHE A 1 84 ? 2.734 5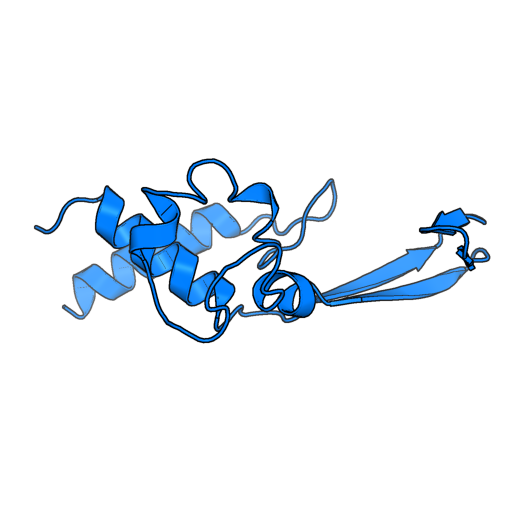.884 1.857 1.00 88.00 84 PHE A CA 1
ATOM 682 C C . PHE A 1 84 ? 3.878 5.300 1.010 1.00 88.00 84 PHE A C 1
ATOM 684 O O . PHE A 1 84 ? 5.022 5.753 1.094 1.00 88.00 84 PHE A O 1
ATOM 691 N N . GLY A 1 85 ? 3.581 4.291 0.188 1.00 87.31 85 GLY A N 1
ATOM 692 C CA . GLY A 1 85 ? 4.586 3.469 -0.478 1.00 87.31 85 GLY A CA 1
ATOM 693 C C . GLY A 1 85 ? 5.335 2.556 0.498 1.00 87.31 85 GLY A C 1
ATOM 694 O O . GLY A 1 85 ? 5.111 2.584 1.705 1.00 87.31 85 GLY A O 1
ATOM 695 N N . ASN A 1 86 ? 6.237 1.738 -0.037 1.00 84.62 86 ASN A N 1
ATOM 696 C CA . ASN A 1 86 ? 7.065 0.816 0.739 1.00 84.62 86 ASN A CA 1
ATOM 697 C C . ASN A 1 86 ? 8.501 0.792 0.173 1.00 84.62 86 ASN A C 1
ATOM 699 O O . ASN A 1 86 ? 8.750 1.262 -0.945 1.00 84.62 86 ASN A O 1
ATOM 703 N N . GLY A 1 87 ? 9.446 0.264 0.948 1.00 86.81 87 GLY A N 1
ATOM 704 C CA . GLY A 1 87 ? 10.856 0.145 0.583 1.00 86.81 87 GLY A CA 1
ATOM 705 C C . GLY A 1 87 ? 11.648 1.461 0.664 1.00 86.81 87 GLY A C 1
ATOM 706 O O . GLY A 1 87 ? 11.189 2.435 1.257 1.00 86.81 87 GLY A O 1
ATOM 707 N N . PRO A 1 88 ? 12.836 1.538 0.031 1.00 87.88 88 PRO A N 1
ATOM 708 C CA . PRO A 1 88 ? 13.779 2.661 0.179 1.00 87.88 88 PRO A CA 1
ATOM 709 C C . PRO A 1 88 ? 13.253 4.031 -0.276 1.00 87.88 88 PRO A C 1
ATOM 711 O O . PRO A 1 88 ? 13.875 5.065 -0.037 1.00 87.88 88 PRO A O 1
ATOM 714 N N . ARG A 1 89 ? 12.131 4.041 -0.999 1.00 88.69 89 ARG A N 1
ATOM 715 C CA . ARG A 1 89 ? 11.474 5.239 -1.535 1.00 88.69 89 ARG A CA 1
ATOM 716 C C . ARG A 1 89 ? 10.058 5.406 -0.975 1.00 88.69 89 ARG A C 1
ATOM 718 O O . ARG A 1 89 ? 9.213 5.995 -1.653 1.00 88.69 89 ARG A O 1
ATOM 725 N N . SER A 1 90 ? 9.786 4.856 0.210 1.00 89.19 90 SER A N 1
ATOM 726 C CA . SER A 1 90 ? 8.579 5.166 0.976 1.00 89.19 90 SER A CA 1
ATOM 727 C C . SER A 1 90 ? 8.569 6.642 1.384 1.00 89.19 90 SER A C 1
ATOM 729 O O . SER A 1 90 ? 9.609 7.304 1.435 1.00 89.19 90 SER A O 1
ATOM 731 N N . CYS A 1 91 ? 7.386 7.172 1.678 1.00 89.25 91 CYS A N 1
ATOM 732 C CA . CYS A 1 91 ? 7.242 8.522 2.204 1.00 89.25 91 CYS A CA 1
ATOM 733 C C . CYS A 1 91 ? 8.052 8.683 3.501 1.00 89.25 91 CYS A C 1
ATOM 735 O O . CYS A 1 91 ? 8.084 7.783 4.340 1.00 89.25 91 CYS A O 1
ATOM 737 N N . ILE A 1 92 ? 8.653 9.857 3.692 1.00 91.94 92 ILE A N 1
ATOM 738 C CA . ILE A 1 92 ? 9.320 10.233 4.949 1.00 91.94 92 ILE A CA 1
ATOM 739 C C . ILE A 1 92 ? 8.328 10.755 6.007 1.00 91.94 92 ILE A C 1
ATOM 741 O O . ILE A 1 92 ? 8.626 10.782 7.198 1.00 91.94 92 ILE A O 1
ATOM 745 N N . GLY A 1 93 ? 7.129 11.153 5.571 1.00 89.31 93 GLY A N 1
ATOM 746 C CA . GLY A 1 93 ? 6.091 11.782 6.383 1.00 89.31 93 GLY A CA 1
ATOM 747 C C . GLY A 1 93 ? 5.103 10.910 7.181 1.00 89.31 93 GLY A C 1
ATOM 748 O O . GLY A 1 93 ? 4.290 11.537 7.855 1.00 89.31 93 GLY A O 1
ATOM 749 N N . PRO A 1 94 ? 5.099 9.554 7.196 1.00 86.19 94 PRO A N 1
ATOM 750 C CA . PRO A 1 94 ? 4.071 8.796 7.927 1.00 86.19 94 PRO A CA 1
ATOM 751 C C . PRO A 1 94 ? 3.956 9.181 9.408 1.00 86.19 94 PRO A C 1
ATOM 753 O O . PRO A 1 94 ? 2.862 9.418 9.907 1.00 86.19 94 PRO A O 1
ATOM 756 N N . LYS A 1 95 ? 5.092 9.353 10.099 1.00 87.38 95 LYS A N 1
ATOM 757 C CA . LYS A 1 95 ? 5.107 9.765 11.515 1.00 87.38 95 LYS A CA 1
ATOM 758 C C . LYS A 1 95 ? 4.527 11.162 11.729 1.00 87.38 95 LYS A C 1
ATOM 760 O O . LYS A 1 95 ? 3.853 11.403 12.723 1.00 87.38 95 LYS A O 1
ATOM 765 N N . LEU A 1 96 ? 4.805 12.083 10.807 1.00 90.75 96 LEU A N 1
ATOM 766 C CA . LEU A 1 96 ? 4.282 13.444 10.872 1.00 90.75 96 LEU A CA 1
ATOM 767 C C . LEU A 1 96 ? 2.771 13.457 10.602 1.00 90.75 96 LEU A C 1
ATOM 769 O O . LEU A 1 96 ? 2.030 14.139 11.303 1.00 90.75 96 LEU A O 1
ATOM 773 N N . ASN A 1 97 ? 2.314 12.661 9.634 1.00 88.44 97 ASN A N 1
ATOM 774 C CA . ASN A 1 97 ? 0.897 12.463 9.350 1.00 88.44 97 ASN A CA 1
ATOM 775 C C . ASN A 1 97 ? 0.139 11.934 10.576 1.00 88.44 97 ASN A C 1
ATOM 777 O O . ASN A 1 97 ? -0.905 12.477 10.920 1.00 88.44 97 ASN A O 1
ATOM 781 N N . ASP A 1 98 ? 0.684 10.940 11.279 1.00 87.25 98 ASP A N 1
ATOM 782 C CA . ASP A 1 98 ? 0.067 10.406 12.498 1.00 87.25 98 ASP A CA 1
ATOM 783 C C . ASP A 1 98 ? -0.101 11.471 13.590 1.00 87.25 98 ASP A C 1
ATOM 785 O O . ASP A 1 98 ? -1.128 11.502 14.270 1.00 87.25 98 ASP A O 1
ATOM 789 N N . VAL A 1 99 ? 0.890 12.355 13.757 1.00 90.25 99 VAL A N 1
ATOM 790 C CA . VAL A 1 99 ? 0.791 13.486 14.692 1.00 90.25 99 VAL A CA 1
ATOM 791 C C . VAL A 1 99 ? -0.318 14.437 14.254 1.00 90.25 99 VAL A C 1
ATOM 793 O O . VAL A 1 99 ? -1.173 14.770 15.073 1.00 90.25 99 VAL A O 1
ATOM 796 N N . PHE A 1 100 ? -0.345 14.836 12.979 1.00 90.50 100 PHE A N 1
ATOM 797 C CA . PHE A 1 100 ? -1.385 15.728 12.466 1.00 90.50 100 PHE A CA 1
ATOM 798 C C . PHE A 1 100 ? -2.783 15.144 12.651 1.00 90.50 100 PHE A C 1
ATOM 800 O O . PHE A 1 100 ? -3.635 15.822 13.212 1.00 90.50 100 PHE A O 1
ATOM 807 N N . LEU A 1 101 ? -3.009 13.885 12.271 1.00 88.31 101 LEU A N 1
ATOM 808 C CA . LEU A 1 101 ? -4.319 13.243 12.402 1.00 88.31 101 LEU A CA 1
ATOM 809 C C . LEU A 1 101 ? -4.786 13.188 13.859 1.00 88.31 101 LEU A C 1
ATOM 811 O O . LEU A 1 101 ? -5.930 13.528 14.145 1.00 88.31 101 LEU A O 1
ATOM 815 N N . LYS A 1 102 ? -3.902 12.823 14.794 1.00 87.38 102 LYS A N 1
ATOM 816 C CA . LYS A 1 102 ? -4.247 12.766 16.223 1.00 87.38 102 LYS A CA 1
ATOM 817 C C . LYS A 1 102 ? -4.537 14.145 16.809 1.00 87.38 102 LYS A C 1
ATOM 819 O O . LYS A 1 102 ? -5.507 14.286 17.547 1.00 87.38 102 LYS A O 1
ATOM 824 N N . VAL A 1 103 ? -3.728 15.154 16.478 1.00 90.94 103 VAL A N 1
ATOM 825 C CA . VAL A 1 103 ? -3.956 16.532 16.943 1.00 90.94 103 VAL A CA 1
ATOM 826 C C . VAL A 1 103 ? -5.249 17.088 16.359 1.00 90.94 103 VAL A C 1
ATOM 828 O O . VAL A 1 103 ? -6.044 17.659 17.097 1.00 90.94 103 VAL A O 1
ATOM 831 N N . THR A 1 104 ? -5.496 16.897 15.062 1.00 88.94 104 THR A N 1
ATOM 832 C CA . THR A 1 104 ? -6.744 17.323 14.425 1.00 88.94 104 THR A CA 1
ATOM 833 C C . THR A 1 104 ? -7.941 16.659 15.095 1.00 88.94 104 THR A C 1
ATOM 835 O O . THR A 1 104 ? -8.856 17.362 15.499 1.00 88.94 104 THR A O 1
ATOM 838 N N . LEU A 1 105 ? -7.930 15.340 15.293 1.00 87.38 105 LEU A N 1
ATOM 839 C CA . LEU A 1 105 ? -9.041 14.664 15.963 1.00 87.38 105 LEU A CA 1
ATOM 840 C C . LEU A 1 105 ? -9.276 15.215 17.372 1.00 87.38 105 LEU A C 1
ATOM 842 O O . LEU A 1 105 ? -10.406 15.549 17.683 1.00 87.38 105 LEU A O 1
ATOM 846 N N . PHE A 1 106 ? -8.222 15.406 18.170 1.00 86.25 106 PHE A N 1
ATOM 847 C CA . PHE A 1 106 ? -8.340 15.965 19.521 1.00 86.25 106 PHE A CA 1
ATOM 848 C C . PHE A 1 106 ? -8.902 17.395 19.556 1.00 86.25 106 PHE A C 1
ATOM 850 O O . PHE A 1 106 ? -9.614 17.751 20.486 1.00 86.25 106 PHE A O 1
ATOM 857 N N . LEU A 1 107 ? -8.563 18.235 18.574 1.00 89.69 107 LEU A N 1
ATOM 858 C CA . LEU A 1 107 ? -9.021 19.627 18.535 1.00 89.69 107 LEU A CA 1
ATOM 859 C C . LEU A 1 107 ? -10.461 19.782 18.025 1.00 89.69 107 LEU A C 1
ATOM 861 O O . LEU A 1 107 ? -11.065 20.826 18.262 1.00 89.69 107 LEU A O 1
ATOM 865 N N . TYR A 1 108 ? -10.986 18.787 17.306 1.00 84.06 108 TYR A N 1
ATOM 866 C CA . TYR A 1 108 ? -12.298 18.846 16.652 1.00 84.06 108 TYR A CA 1
ATOM 867 C C . TYR A 1 108 ? -13.294 17.774 17.148 1.00 84.06 108 TYR A C 1
ATOM 869 O O . TYR A 1 108 ? -14.372 17.652 16.566 1.00 84.06 108 TYR A O 1
ATOM 877 N N . SER A 1 109 ? -12.956 17.019 18.201 1.00 69.19 109 SER A N 1
ATOM 878 C CA . SER A 1 109 ? -13.838 16.087 18.932 1.00 69.19 109 SER A CA 1
ATOM 879 C C . SER A 1 109 ? -14.303 16.680 20.255 1.00 69.19 109 SER A C 1
ATOM 881 O O . SER A 1 109 ? -15.497 16.528 20.584 1.00 69.19 109 SER A O 1
#